Protein AF-A0A661MCS3-F1 (afdb_monomer_lite)

Structure (mmCIF, N/CA/C/O backbone):
data_AF-A0A661MCS3-F1
#
_entry.id   AF-A0A661MCS3-F1
#
loop_
_atom_site.group_PDB
_atom_site.id
_atom_site.type_symbol
_atom_site.label_atom_id
_atom_site.label_alt_id
_atom_site.label_comp_id
_atom_site.label_asym_id
_atom_site.label_entity_id
_atom_site.label_seq_id
_atom_site.pdbx_PDB_ins_code
_atom_site.Cartn_x
_atom_site.Cartn_y
_atom_site.Cartn_z
_atom_site.occupancy
_atom_site.B_iso_or_equiv
_atom_site.auth_seq_id
_atom_site.auth_comp_id
_atom_site.auth_asym_id
_atom_site.auth_atom_id
_atom_site.pdbx_PDB_model_num
ATOM 1 N N . LYS A 1 1 ? -6.426 7.375 18.289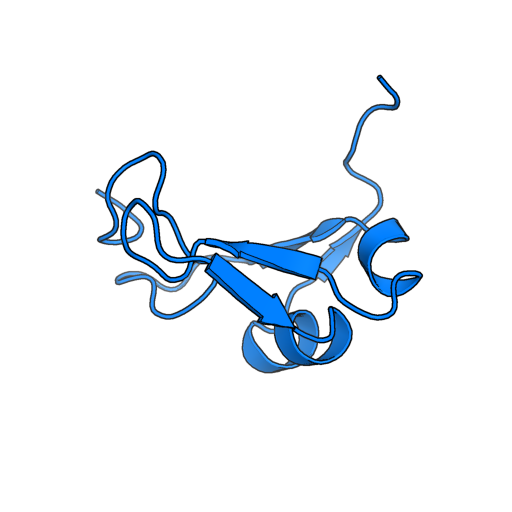 1.00 70.50 1 LYS A N 1
ATOM 2 C CA . LYS A 1 1 ? -5.548 6.463 17.507 1.00 70.50 1 LYS A CA 1
ATOM 3 C C . LYS A 1 1 ? -6.421 5.625 16.572 1.00 70.50 1 LYS A C 1
ATOM 5 O O . LYS A 1 1 ? -7.003 4.659 17.036 1.00 70.50 1 LYS A O 1
ATOM 10 N N . LEU A 1 2 ? -6.587 6.030 15.310 1.00 89.25 2 LEU A N 1
ATOM 11 C CA . LEU A 1 2 ? -7.553 5.424 14.377 1.00 89.25 2 LEU A CA 1
ATOM 12 C C . LEU A 1 2 ? -7.067 4.081 13.806 1.00 89.25 2 LEU A C 1
ATOM 14 O O . LEU A 1 2 ? -7.798 3.098 13.806 1.00 89.25 2 LEU A O 1
ATOM 18 N N . THR A 1 3 ? -5.805 4.039 13.385 1.00 92.69 3 THR A N 1
ATOM 19 C CA . THR A 1 3 ? -5.194 2.873 12.734 1.00 92.69 3 THR A CA 1
ATOM 20 C C . THR A 1 3 ? -4.663 1.838 13.725 1.00 92.69 3 THR A C 1
ATOM 22 O O . THR A 1 3 ? -4.444 0.695 13.360 1.00 92.69 3 THR A O 1
ATOM 25 N N . GLY A 1 4 ? -4.440 2.209 14.988 1.00 94.19 4 GLY A N 1
ATOM 26 C CA . GLY A 1 4 ? -3.755 1.356 15.970 1.00 94.19 4 GLY A CA 1
ATOM 27 C C . GLY A 1 4 ? -2.223 1.395 15.876 1.00 94.19 4 GLY A C 1
ATOM 28 O O . GLY A 1 4 ? -1.565 1.036 16.848 1.00 94.19 4 GLY A O 1
ATOM 29 N N . TYR A 1 5 ? -1.668 1.926 14.784 1.00 94.81 5 TYR A N 1
ATOM 30 C CA . TYR A 1 5 ? -0.233 2.152 14.603 1.00 94.81 5 TYR A CA 1
ATOM 31 C C . TYR A 1 5 ? 0.246 3.477 15.212 1.00 94.81 5 TYR A C 1
ATOM 33 O O . TYR A 1 5 ? -0.543 4.373 15.536 1.00 94.81 5 TYR A O 1
ATOM 41 N N . LEU A 1 6 ? 1.566 3.601 15.358 1.00 93.75 6 LEU A N 1
ATOM 42 C CA . LEU A 1 6 ? 2.237 4.856 15.694 1.00 93.75 6 LEU A CA 1
ATOM 43 C C . LEU A 1 6 ? 2.569 5.638 14.418 1.00 93.75 6 LEU A C 1
ATOM 45 O O . LEU A 1 6 ? 2.890 5.050 13.384 1.00 93.75 6 LEU A O 1
ATOM 49 N N . THR A 1 7 ? 2.529 6.969 14.501 1.00 92.62 7 THR A N 1
ATOM 50 C CA . THR A 1 7 ? 2.991 7.851 13.420 1.00 92.62 7 THR A CA 1
ATOM 51 C C . THR A 1 7 ? 4.421 7.488 13.014 1.00 92.62 7 THR A C 1
ATOM 53 O O . THR A 1 7 ? 5.262 7.207 13.869 1.00 92.62 7 THR A O 1
ATOM 56 N N . GLY A 1 8 ? 4.686 7.464 11.706 1.00 90.75 8 GLY A N 1
ATOM 57 C CA . GLY A 1 8 ? 5.965 7.018 11.141 1.00 90.75 8 GLY A CA 1
ATOM 58 C C . GLY A 1 8 ? 6.103 5.500 10.970 1.00 90.75 8 GLY A C 1
ATOM 59 O O . GLY A 1 8 ? 7.129 5.057 10.475 1.00 90.75 8 GLY A O 1
ATOM 60 N N . GLY A 1 9 ? 5.098 4.710 11.362 1.00 95.19 9 GLY A N 1
ATOM 61 C CA . GLY A 1 9 ? 5.036 3.263 11.123 1.00 95.19 9 GLY A CA 1
ATOM 62 C C . GLY A 1 9 ? 3.642 2.786 10.716 1.00 95.19 9 GLY A C 1
ATOM 63 O O . GLY A 1 9 ? 3.299 1.636 10.954 1.00 95.19 9 GLY A O 1
ATOM 64 N N . ILE A 1 10 ? 2.802 3.672 10.173 1.00 96.12 10 ILE A N 1
ATOM 65 C CA . ILE A 1 10 ? 1.424 3.340 9.787 1.00 96.12 10 ILE A CA 1
ATOM 66 C C . ILE A 1 10 ? 1.448 2.475 8.529 1.00 96.12 10 ILE A C 1
ATOM 68 O O . ILE A 1 10 ? 1.947 2.918 7.500 1.00 96.12 10 ILE A O 1
ATOM 72 N N . SER A 1 11 ? 0.875 1.277 8.616 1.00 96.31 11 SER A N 1
ATOM 73 C CA . SER A 1 11 ? 0.665 0.398 7.467 1.00 96.31 11 SER A CA 1
ATOM 74 C C . SER A 1 11 ? -0.714 0.629 6.835 1.00 96.31 11 SER A C 1
ATOM 76 O O . SER A 1 11 ? -1.648 0.978 7.566 1.00 96.31 11 SER A O 1
ATOM 78 N N . PRO A 1 12 ? -0.877 0.411 5.515 1.00 95.88 12 PRO A N 1
ATOM 79 C CA . PRO A 1 12 ? -2.201 0.300 4.900 1.00 95.88 12 PRO A CA 1
ATOM 80 C C . PRO A 1 12 ? -2.929 -0.999 5.295 1.00 95.88 12 PRO A C 1
ATOM 82 O O . PRO A 1 12 ? -4.138 -1.103 5.110 1.00 95.88 12 PRO A O 1
ATOM 85 N N . PHE A 1 13 ? -2.218 -1.980 5.859 1.00 95.56 13 PHE A N 1
ATOM 86 C CA . PHE A 1 13 ? -2.785 -3.247 6.319 1.00 95.56 13 PHE A CA 1
ATOM 87 C C . PHE A 1 13 ? -3.117 -3.214 7.806 1.00 95.56 13 PHE A C 1
ATOM 89 O O . PHE A 1 13 ? -2.542 -2.431 8.553 1.00 95.56 13 PHE A O 1
ATOM 96 N N . GLY A 1 14 ? -4.009 -4.101 8.256 1.00 94.00 14 GLY A N 1
ATOM 97 C CA . GLY A 1 14 ? -4.160 -4.427 9.681 1.00 94.00 14 GLY A CA 1
ATOM 98 C C . GLY A 1 14 ? -4.586 -3.268 10.589 1.00 94.00 14 GLY A C 1
ATOM 99 O O . GLY A 1 14 ? -4.445 -3.362 11.810 1.00 94.00 14 GLY A O 1
ATOM 100 N N . ALA A 1 15 ? -5.103 -2.173 10.023 1.00 94.62 15 ALA A N 1
ATOM 101 C CA . ALA A 1 15 ? -5.593 -1.054 10.810 1.00 94.62 15 ALA A CA 1
ATOM 102 C C . ALA A 1 15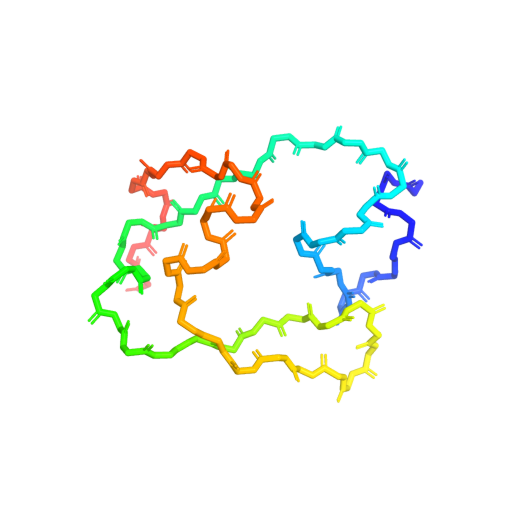 ? -6.727 -1.515 11.742 1.00 94.62 15 ALA A C 1
ATOM 104 O O . ALA A 1 15 ? -7.658 -2.199 11.321 1.00 94.62 15 ALA A O 1
ATOM 105 N N . ARG A 1 16 ? -6.676 -1.104 13.018 1.00 94.44 16 ARG A N 1
ATOM 106 C CA . ARG A 1 16 ? -7.668 -1.495 14.039 1.00 94.44 16 ARG A CA 1
ATOM 107 C C . ARG A 1 16 ? -9.107 -1.182 13.616 1.00 94.44 16 ARG A C 1
ATOM 109 O O . ARG A 1 16 ? -10.017 -1.942 13.927 1.00 94.44 16 ARG A O 1
ATOM 116 N N . LYS A 1 17 ? -9.312 -0.040 12.959 1.00 93.56 17 LYS A N 1
ATOM 117 C CA . LYS A 1 17 ? -10.565 0.307 12.288 1.00 93.56 17 LYS A CA 1
ATOM 118 C C . LYS A 1 17 ? -10.340 0.175 10.786 1.00 93.56 17 LYS A C 1
ATOM 120 O O . LYS A 1 17 ? -9.333 0.679 10.295 1.00 93.56 17 LYS A O 1
ATOM 125 N N . GLN A 1 18 ? -11.285 -0.437 10.075 1.00 90.62 18 GLN A N 1
ATOM 126 C CA . GLN A 1 18 ? -11.282 -0.418 8.614 1.00 90.62 18 GLN A CA 1
ATOM 127 C C . GLN A 1 18 ? -11.454 1.020 8.119 1.00 90.62 18 GLN A C 1
ATOM 129 O O . GLN A 1 18 ? -12.362 1.736 8.552 1.00 90.62 18 GLN A O 1
ATOM 134 N N . LEU A 1 19 ? -10.549 1.444 7.245 1.00 93.94 19 LEU A N 1
ATOM 135 C CA . LEU A 1 19 ? -10.537 2.765 6.633 1.00 93.94 19 LEU A CA 1
ATOM 136 C C . LEU A 1 19 ? -10.484 2.591 5.116 1.00 93.94 19 LEU A C 1
ATOM 138 O O . LEU A 1 19 ? -9.826 1.655 4.662 1.00 93.94 19 LEU A O 1
ATOM 142 N N . PRO A 1 20 ? -11.114 3.490 4.342 1.00 95.69 20 PRO A N 1
ATOM 143 C CA . PRO A 1 20 ? -10.884 3.547 2.908 1.00 95.69 20 PRO A CA 1
ATOM 144 C C . PRO A 1 20 ? -9.394 3.734 2.627 1.00 95.69 20 PRO A C 1
ATOM 146 O O . PRO A 1 20 ? -8.737 4.569 3.260 1.00 95.69 20 PRO A O 1
ATOM 149 N N . VAL A 1 21 ? -8.872 2.963 1.679 1.00 97.12 2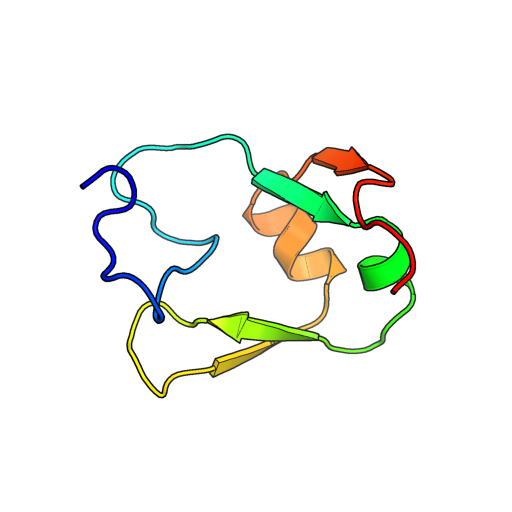1 VAL A N 1
ATOM 150 C CA . VAL A 1 21 ? -7.498 3.098 1.202 1.00 97.12 21 VAL A CA 1
ATOM 151 C C . VAL A 1 21 ? -7.552 3.756 -0.166 1.00 97.12 21 VAL A C 1
ATOM 153 O O . VAL A 1 21 ? -8.240 3.284 -1.065 1.00 97.12 21 VAL A O 1
ATOM 156 N N . ILE A 1 22 ? -6.831 4.863 -0.308 1.00 97.94 22 ILE A N 1
ATOM 157 C CA . ILE A 1 22 ? -6.648 5.548 -1.584 1.00 97.94 22 ILE A CA 1
ATOM 158 C C . ILE A 1 22 ? -5.202 5.344 -2.010 1.00 97.94 22 ILE A C 1
ATOM 160 O O . ILE A 1 22 ? -4.281 5.586 -1.228 1.00 97.94 22 ILE A O 1
ATOM 164 N N . MET A 1 23 ? -5.015 4.905 -3.249 1.00 98.12 23 MET A N 1
ATOM 165 C CA . MET A 1 23 ? -3.709 4.686 -3.853 1.00 98.12 23 MET A CA 1
ATOM 166 C C . MET A 1 23 ? -3.479 5.685 -4.986 1.00 98.12 23 MET A C 1
ATOM 168 O O . MET A 1 23 ? -4.356 5.904 -5.823 1.00 98.12 23 MET A O 1
ATOM 172 N N . GLU A 1 24 ? -2.281 6.270 -5.027 1.00 97.81 24 GLU A N 1
ATOM 173 C CA . GLU A 1 24 ? -1.853 7.086 -6.161 1.00 97.81 24 GLU A CA 1
ATOM 174 C C . GLU A 1 24 ? -1.673 6.215 -7.412 1.00 97.81 24 GLU A C 1
ATOM 176 O O . GLU A 1 24 ? -1.001 5.184 -7.375 1.00 97.81 24 GLU A O 1
ATOM 181 N N . ARG A 1 25 ? -2.240 6.658 -8.538 1.00 97.75 25 ARG A N 1
ATOM 182 C CA . ARG A 1 25 ? -2.270 5.914 -9.802 1.00 97.75 25 ARG A CA 1
ATOM 183 C C . ARG A 1 25 ? -0.887 5.534 -10.315 1.00 97.75 25 ARG A C 1
ATOM 185 O O . ARG A 1 25 ? -0.720 4.403 -10.764 1.00 97.75 25 ARG A O 1
ATOM 192 N N . ASN A 1 26 ? 0.07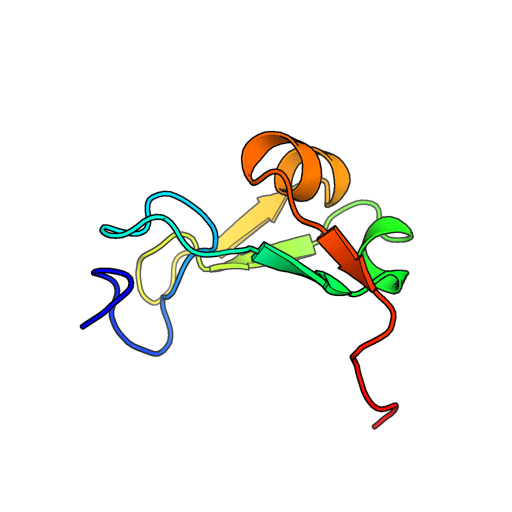9 6.450 -10.259 1.00 96.38 26 ASN A N 1
ATOM 193 C CA . ASN A 1 26 ? 1.412 6.201 -10.815 1.00 96.38 26 ASN A CA 1
ATOM 194 C C . ASN A 1 26 ? 2.177 5.082 -10.085 1.00 96.38 26 ASN A C 1
ATOM 196 O O . ASN A 1 26 ? 3.099 4.510 -10.658 1.00 96.38 26 ASN A O 1
ATOM 200 N N . LEU A 1 27 ? 1.766 4.703 -8.865 1.00 97.31 27 LEU A N 1
ATOM 201 C CA . LEU A 1 27 ? 2.397 3.605 -8.138 1.00 97.31 27 LEU A CA 1
ATOM 202 C C . LEU A 1 27 ? 2.293 2.288 -8.908 1.00 97.31 27 LEU A C 1
ATOM 204 O O . LEU A 1 27 ? 3.243 1.518 -8.900 1.00 97.31 27 LEU A O 1
ATOM 208 N N . LEU A 1 28 ? 1.186 2.065 -9.625 1.00 98.06 28 LEU A N 1
ATOM 209 C CA . LEU A 1 28 ? 0.928 0.846 -10.403 1.00 98.06 28 LEU A CA 1
ATOM 210 C C . LEU A 1 28 ? 1.844 0.673 -11.628 1.00 98.06 28 LEU A C 1
ATOM 212 O O . LEU A 1 28 ? 1.820 -0.385 -12.257 1.00 98.06 28 LEU A O 1
ATOM 216 N N . GLU A 1 29 ? 2.621 1.698 -11.983 1.00 97.56 29 GLU A N 1
ATOM 217 C CA . GLU A 1 29 ? 3.602 1.656 -13.074 1.00 97.56 29 GLU A CA 1
ATOM 218 C C . GLU A 1 29 ? 4.963 1.111 -12.608 1.00 97.56 29 GLU A C 1
ATOM 220 O O . GLU A 1 29 ? 5.821 0.782 -13.429 1.00 97.56 29 GLU A O 1
ATOM 225 N N . HIS A 1 30 ? 5.171 0.986 -11.295 1.00 98.06 30 HIS A N 1
ATOM 226 C CA . HIS A 1 30 ? 6.386 0.422 -10.722 1.00 98.06 30 HIS A CA 1
ATOM 227 C C . HIS A 1 30 ? 6.261 -1.087 -10.519 1.00 98.06 30 HIS A C 1
ATOM 229 O O . HIS A 1 30 ? 5.187 -1.610 -10.234 1.00 98.06 30 HIS A O 1
ATOM 235 N N . LYS A 1 31 ? 7.395 -1.788 -10.636 1.00 98.06 31 LYS A N 1
ATOM 236 C CA . LYS A 1 31 ? 7.474 -3.222 -10.338 1.00 98.06 31 LYS A CA 1
ATOM 237 C C . LYS A 1 31 ? 7.219 -3.494 -8.856 1.00 98.06 31 LYS A C 1
ATOM 239 O O . LYS A 1 31 ? 6.452 -4.383 -8.526 1.00 98.06 31 LYS A O 1
ATOM 244 N N . ASP A 1 32 ? 7.863 -2.709 -7.997 1.00 98.31 32 ASP A N 1
ATOM 245 C CA . ASP A 1 32 ? 7.790 -2.842 -6.549 1.00 98.31 32 ASP A CA 1
ATOM 246 C C . ASP A 1 32 ? 7.756 -1.454 -5.897 1.00 98.31 32 ASP A C 1
ATOM 248 O O . ASP A 1 32 ? 8.370 -0.503 -6.394 1.00 98.31 32 ASP A O 1
ATOM 252 N N . VAL A 1 33 ? 7.080 -1.349 -4.755 1.00 98.25 33 VAL A N 1
ATOM 253 C CA . VAL A 1 33 ? 7.064 -0.158 -3.895 1.00 98.25 33 VAL A CA 1
ATOM 254 C C . VAL A 1 33 ? 7.436 -0.524 -2.460 1.00 98.25 33 VAL A C 1
ATOM 256 O O . VAL A 1 33 ? 7.209 -1.648 -2.013 1.00 98.25 33 VAL A O 1
ATOM 259 N N . LEU A 1 34 ? 8.002 0.438 -1.724 1.00 98.06 34 LEU A N 1
ATOM 260 C CA . LEU A 1 34 ? 8.272 0.307 -0.291 1.00 98.06 34 LEU A CA 1
ATOM 261 C C . LEU A 1 34 ? 7.171 0.994 0.519 1.00 98.06 34 LEU A C 1
ATOM 263 O O . LEU A 1 34 ? 6.925 2.188 0.349 1.00 98.06 34 LEU A O 1
ATOM 267 N N . ILE A 1 35 ? 6.552 0.262 1.443 1.00 97.12 35 ILE A N 1
ATOM 268 C CA . ILE A 1 35 ? 5.549 0.794 2.377 1.00 97.12 35 ILE A CA 1
ATOM 269 C C . ILE A 1 35 ? 5.884 0.415 3.820 1.00 97.12 35 ILE A C 1
ATOM 271 O O . ILE A 1 35 ? 6.610 -0.541 4.083 1.00 97.12 35 ILE A O 1
ATOM 275 N N . ASN A 1 36 ? 5.335 1.156 4.782 1.00 97.56 36 ASN A N 1
ATOM 276 C CA . ASN A 1 36 ? 5.490 0.828 6.198 1.00 97.56 36 ASN A CA 1
ATOM 277 C C . ASN A 1 36 ? 4.802 -0.504 6.546 1.00 97.56 36 ASN A C 1
ATOM 279 O O . ASN A 1 36 ? 3.614 -0.699 6.276 1.00 97.56 36 ASN A O 1
ATOM 283 N N . GLY A 1 37 ? 5.532 -1.384 7.232 1.00 96.69 37 GLY A N 1
ATOM 284 C CA . GLY A 1 37 ? 5.051 -2.699 7.667 1.00 96.69 37 GLY A CA 1
ATOM 285 C C . GLY A 1 37 ? 4.319 -2.713 9.013 1.00 96.69 37 GLY A C 1
ATOM 286 O O . GLY A 1 37 ? 4.087 -3.780 9.565 1.00 96.69 37 GLY A O 1
ATOM 287 N N . GLY A 1 38 ? 3.983 -1.551 9.583 1.00 95.56 38 GLY A N 1
ATOM 288 C CA . GLY A 1 38 ? 3.262 -1.464 10.864 1.00 95.56 38 GLY A CA 1
ATOM 289 C C . GLY A 1 38 ? 4.152 -1.251 12.095 1.00 95.56 38 GLY A C 1
ATOM 290 O O . GLY A 1 38 ? 3.652 -1.129 13.213 1.00 95.56 38 GLY A O 1
ATOM 291 N N . GLN A 1 39 ? 5.470 -1.170 11.908 1.00 93.00 39 GLN A N 1
ATOM 292 C CA . GLN A 1 39 ? 6.447 -0.886 12.957 1.00 93.00 39 GLN A CA 1
ATOM 293 C C . GLN A 1 39 ? 7.515 0.073 12.420 1.00 93.00 39 GLN A C 1
ATOM 295 O O . GLN A 1 39 ? 7.897 -0.001 11.255 1.00 93.00 39 GLN A O 1
ATOM 300 N N . ARG A 1 40 ? 8.025 0.976 13.269 1.00 90.44 40 ARG A N 1
ATOM 301 C CA . ARG A 1 40 ? 9.143 1.856 12.891 1.00 90.44 40 ARG A CA 1
ATOM 302 C C . ARG A 1 40 ? 10.353 1.017 12.476 1.00 90.44 40 ARG A C 1
ATOM 304 O O . ARG A 1 40 ? 10.752 0.115 13.208 1.00 90.44 40 ARG A O 1
ATOM 311 N N . GLY A 1 41 ? 10.932 1.352 11.326 1.00 93.31 41 GLY A N 1
ATOM 312 C CA . GLY A 1 41 ? 12.089 0.652 10.763 1.00 93.31 41 GLY A CA 1
ATOM 313 C C . GLY A 1 41 ? 11.754 -0.641 10.012 1.00 93.31 41 GLY A C 1
ATOM 314 O O . GLY A 1 41 ? 12.670 -1.260 9.484 1.00 93.31 41 GLY A O 1
ATOM 315 N N . LEU A 1 42 ? 10.478 -1.036 9.928 1.00 96.12 42 LEU A N 1
ATOM 316 C CA . LEU A 1 42 ? 10.037 -2.173 9.122 1.00 96.12 42 LEU A CA 1
ATOM 317 C C . LEU A 1 42 ? 9.380 -1.681 7.830 1.00 96.12 42 LEU A C 1
ATOM 319 O O . LEU A 1 42 ? 8.342 -1.014 7.869 1.00 96.12 42 LEU A O 1
ATOM 323 N N . LEU A 1 43 ? 9.960 -2.062 6.693 1.00 97.94 43 LEU A N 1
ATOM 324 C CA . LEU A 1 43 ? 9.408 -1.808 5.366 1.00 97.94 43 LEU A CA 1
ATOM 325 C C . LEU A 1 43 ? 9.049 -3.121 4.675 1.00 97.94 43 LEU A C 1
ATOM 327 O O . LEU A 1 43 ? 9.719 -4.134 4.867 1.00 97.94 43 LEU A O 1
ATOM 331 N N . LEU A 1 44 ? 8.007 -3.072 3.853 1.00 97.81 44 LEU A N 1
ATOM 332 C CA . LEU A 1 44 ? 7.617 -4.148 2.949 1.00 97.81 44 LEU A CA 1
ATOM 333 C C . LEU A 1 44 ? 7.925 -3.702 1.520 1.00 97.81 44 LEU A C 1
ATOM 335 O O . LEU A 1 44 ? 7.519 -2.603 1.142 1.00 97.81 44 LEU A O 1
ATOM 339 N N . LEU A 1 45 ? 8.631 -4.539 0.758 1.00 98.50 45 LEU A N 1
ATOM 340 C CA . LEU A 1 45 ? 8.808 -4.394 -0.688 1.00 98.50 45 LEU A CA 1
ATOM 341 C C . LEU A 1 45 ? 7.768 -5.282 -1.373 1.00 98.50 45 LEU A C 1
ATOM 343 O O . LEU A 1 45 ? 7.776 -6.492 -1.145 1.00 98.50 45 LEU A O 1
ATOM 347 N N . MET A 1 46 ? 6.850 -4.693 -2.133 1.00 98.44 46 MET A N 1
ATOM 348 C CA . MET A 1 46 ? 5.707 -5.420 -2.697 1.00 98.44 46 MET A CA 1
ATOM 349 C C . MET A 1 46 ? 5.311 -4.887 -4.072 1.00 98.44 46 MET A C 1
ATOM 351 O O . MET A 1 46 ? 5.464 -3.688 -4.327 1.00 98.44 46 MET A O 1
ATOM 355 N N . ASP A 1 47 ? 4.705 -5.750 -4.895 1.00 98.69 47 ASP A N 1
ATOM 356 C CA . ASP A 1 47 ? 3.989 -5.322 -6.098 1.00 98.69 47 ASP A CA 1
ATOM 357 C C . ASP A 1 47 ? 2.810 -4.416 -5.672 1.00 98.69 47 ASP A C 1
ATOM 359 O O . ASP A 1 47 ? 1.989 -4.802 -4.827 1.00 98.69 47 ASP A O 1
ATOM 363 N N . PRO A 1 48 ? 2.701 -3.190 -6.211 1.00 98.56 48 PRO A N 1
ATOM 364 C CA . PRO A 1 48 ? 1.618 -2.267 -5.877 1.00 98.56 48 PRO A CA 1
ATOM 365 C C . PRO A 1 48 ? 0.220 -2.819 -6.205 1.00 98.56 48 PRO A C 1
ATOM 367 O O . PRO A 1 48 ? -0.759 -2.415 -5.571 1.00 98.56 48 PRO A O 1
ATOM 370 N N . LYS A 1 49 ? 0.099 -3.762 -7.147 1.00 98.62 49 LYS A N 1
ATOM 371 C CA . LYS A 1 49 ? -1.169 -4.430 -7.474 1.00 98.62 49 LYS A CA 1
ATOM 372 C C . LYS A 1 49 ? -1.630 -5.344 -6.343 1.00 98.62 49 LYS A C 1
ATOM 374 O O . LYS A 1 49 ? -2.806 -5.296 -5.995 1.00 98.62 49 LYS A O 1
ATOM 379 N N . ASP A 1 50 ? -0.713 -6.069 -5.704 1.00 98.56 50 ASP A N 1
ATOM 380 C CA . ASP A 1 50 ? -1.038 -6.901 -4.540 1.00 98.56 50 ASP A CA 1
ATOM 381 C C . ASP A 1 50 ? -1.528 -6.033 -3.378 1.00 98.56 50 ASP A C 1
ATOM 383 O O . ASP A 1 50 ? -2.520 -6.352 -2.723 1.00 98.56 50 ASP A O 1
ATOM 387 N N . ILE A 1 51 ? -0.881 -4.882 -3.150 1.00 98.44 51 ILE A N 1
ATOM 388 C CA . ILE A 1 51 ? -1.322 -3.921 -2.131 1.00 98.44 51 ILE A CA 1
ATOM 389 C C . ILE A 1 51 ? -2.748 -3.452 -2.437 1.00 98.44 51 ILE A C 1
ATOM 391 O O . ILE A 1 51 ? -3.593 -3.466 -1.539 1.00 98.44 51 ILE A O 1
ATOM 395 N N . ARG A 1 52 ? -3.029 -3.045 -3.683 1.00 98.50 52 ARG A N 1
ATOM 396 C CA . ARG A 1 52 ? -4.363 -2.596 -4.110 1.00 98.50 52 ARG A CA 1
ATOM 397 C C . ARG A 1 52 ? -5.410 -3.675 -3.853 1.00 98.50 52 ARG A C 1
ATOM 399 O O . ARG A 1 52 ? -6.448 -3.368 -3.276 1.00 98.50 52 ARG A O 1
ATOM 406 N N . ASP A 1 53 ? -5.124 -4.912 -4.241 1.00 98.31 53 ASP A N 1
ATOM 407 C CA . ASP A 1 53 ? -6.083 -6.015 -4.181 1.00 98.31 53 ASP A CA 1
ATOM 408 C C . ASP A 1 53 ? -6.361 -6.445 -2.733 1.00 98.31 53 ASP A C 1
ATOM 410 O O . ASP A 1 53 ? -7.518 -6.600 -2.348 1.00 98.31 53 ASP A O 1
ATOM 414 N N . ILE A 1 54 ? -5.327 -6.533 -1.888 1.00 97.44 54 ILE A N 1
ATOM 415 C CA . ILE A 1 54 ? -5.470 -6.871 -0.460 1.00 97.44 54 ILE A CA 1
ATOM 416 C C . ILE A 1 54 ? -6.236 -5.782 0.302 1.00 97.44 54 ILE A C 1
ATOM 418 O O . ILE A 1 54 ? -6.988 -6.076 1.232 1.00 97.44 54 ILE A O 1
ATOM 422 N N . THR A 1 55 ? -6.025 -4.516 -0.057 1.00 97.50 55 THR A N 1
ATOM 423 C CA . THR A 1 55 ? -6.640 -3.375 0.643 1.00 97.50 55 THR A CA 1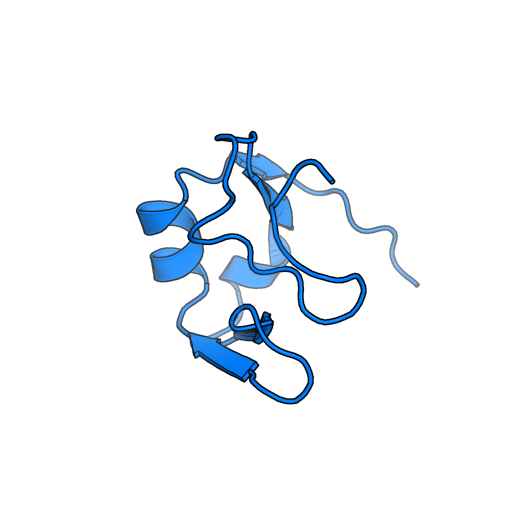
ATOM 424 C C . THR A 1 55 ? -7.970 -2.935 0.050 1.00 97.50 55 THR A C 1
ATOM 426 O O . THR A 1 55 ? -8.651 -2.113 0.663 1.00 97.50 55 THR A O 1
ATOM 429 N N . ASN A 1 56 ? -8.339 -3.461 -1.122 1.00 97.56 56 ASN A N 1
ATOM 430 C CA . ASN A 1 56 ? -9.415 -2.932 -1.955 1.00 97.56 56 ASN A CA 1
ATOM 431 C C . ASN A 1 56 ? -9.267 -1.411 -2.174 1.00 97.56 56 ASN A C 1
ATOM 433 O O . ASN A 1 56 ? -10.219 -0.647 -2.002 1.00 97.56 56 ASN A O 1
ATOM 437 N N . ALA A 1 57 ? -8.043 -0.961 -2.472 1.00 98.19 57 ALA A N 1
ATOM 438 C CA . ALA A 1 57 ? -7.752 0.460 -2.613 1.00 98.19 57 ALA A CA 1
ATOM 439 C C . ALA A 1 57 ? -8.420 1.061 -3.852 1.00 98.19 57 ALA A C 1
ATOM 441 O O . ALA A 1 57 ? -8.300 0.539 -4.964 1.00 98.19 57 ALA A O 1
ATOM 442 N N . GLU A 1 58 ? -9.029 2.228 -3.674 1.00 98.44 58 GLU A N 1
ATOM 443 C CA . GLU A 1 58 ? -9.481 3.045 -4.791 1.00 98.44 58 GLU A CA 1
ATOM 444 C C . GLU A 1 58 ? -8.301 3.832 -5.376 1.00 98.44 58 GLU A C 1
ATOM 446 O 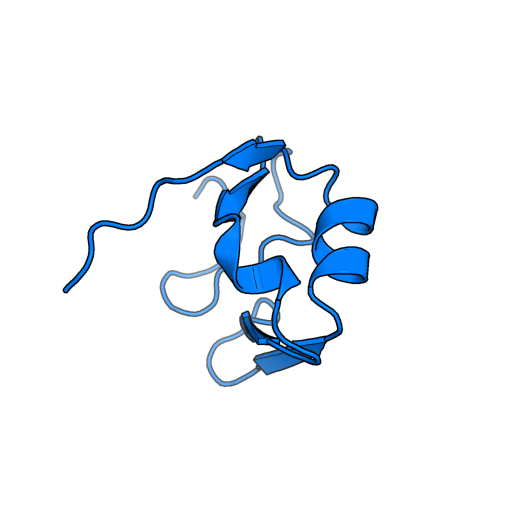O . GLU A 1 58 ? -7.514 4.452 -4.654 1.00 98.44 58 GLU A O 1
ATOM 451 N N . VAL A 1 59 ? -8.165 3.806 -6.702 1.00 98.31 59 VAL A N 1
ATOM 452 C CA . VAL A 1 59 ? -6.998 4.356 -7.401 1.00 98.31 59 VAL A CA 1
ATOM 453 C C . VAL A 1 59 ? -7.327 5.715 -8.013 1.00 98.31 59 VAL A C 1
ATOM 455 O O . VAL A 1 59 ? -8.159 5.821 -8.915 1.00 98.31 59 VAL A O 1
ATOM 458 N N . TYR A 1 60 ? -6.606 6.751 -7.588 1.00 98.12 60 TYR A N 1
ATOM 459 C CA . TYR A 1 60 ? -6.806 8.133 -8.028 1.00 98.12 60 TYR A CA 1
ATOM 460 C C . TYR A 1 60 ? -5.472 8.819 -8.340 1.00 98.12 60 TYR A C 1
ATOM 462 O O . TYR A 1 60 ? -4.416 8.367 -7.915 1.00 98.12 60 TYR A O 1
ATOM 470 N N . ALA A 1 61 ? -5.520 9.928 -9.080 1.00 96.81 61 ALA A N 1
ATOM 471 C CA . ALA A 1 61 ? -4.391 10.851 -9.188 1.00 96.81 61 ALA A CA 1
ATOM 472 C C . ALA A 1 61 ? -4.559 11.950 -8.124 1.00 96.81 61 ALA A C 1
ATOM 474 O O . ALA A 1 61 ? -5.376 12.856 -8.290 1.00 96.81 61 ALA A O 1
ATOM 475 N N . VAL A 1 62 ? -3.845 11.825 -7.008 1.00 95.12 62 VAL A N 1
ATOM 476 C CA . VAL A 1 62 ? -3.936 12.664 -5.799 1.00 95.12 62 VAL A CA 1
ATOM 477 C C . VAL A 1 62 ? -2.615 13.341 -5.428 1.00 95.12 62 VAL A C 1
ATOM 479 O O . VAL A 1 62 ? -2.622 14.374 -4.755 1.00 95.12 62 VAL A O 1
ATOM 482 N N . ALA A 1 63 ? -1.479 12.797 -5.860 1.00 93.25 63 ALA A N 1
ATOM 483 C CA . ALA A 1 63 ? -0.170 13.377 -5.627 1.00 93.25 63 ALA A CA 1
ATOM 484 C C . ALA A 1 63 ? -0.023 14.683 -6.420 1.00 93.25 63 ALA A C 1
ATOM 486 O O . ALA A 1 63 ? -0.201 14.731 -7.639 1.00 93.25 63 ALA A O 1
ATOM 487 N N . LYS A 1 64 ? 0.350 15.765 -5.730 1.00 89.44 64 LYS A N 1
ATOM 488 C CA . LYS A 1 64 ? 0.837 16.971 -6.404 1.00 89.44 64 LYS A CA 1
ATOM 489 C C . LYS A 1 64 ? 2.253 16.680 -6.892 1.00 89.44 64 LYS A C 1
ATOM 491 O O . LYS A 1 64 ? 3.060 16.171 -6.116 1.00 89.44 64 LYS A O 1
ATOM 496 N N . LYS A 1 65 ? 2.552 16.998 -8.156 1.00 77.56 65 LYS A N 1
ATOM 497 C CA . LYS A 1 65 ? 3.946 17.043 -8.618 1.00 77.56 65 LYS A CA 1
ATOM 498 C C . LYS A 1 65 ? 4.716 17.976 -7.680 1.00 77.56 65 LYS A C 1
ATOM 500 O O . LYS A 1 65 ? 4.239 19.081 -7.415 1.00 77.56 65 LYS A O 1
ATOM 505 N N . GLY A 1 66 ? 5.818 17.467 -7.133 1.00 57.56 66 GLY A N 1
ATOM 506 C CA . GLY A 1 66 ? 6.793 18.268 -6.395 1.00 57.56 66 GLY A CA 1
ATOM 507 C C . GLY A 1 66 ? 7.502 19.251 -7.308 1.00 57.56 66 GLY A C 1
ATOM 508 O O . GLY A 1 66 ? 7.584 18.957 -8.524 1.00 57.56 66 GLY A O 1
#

Secondary structure (DSSP, 8-state):
--SSSPTT---SSS-SS----EEEGGGGGSS-EEEE-SSTT-EEEE-HHHHHHHHTPEEE--PPP-

pLDDT: mean 94.86, std 6.49, range [57.56, 98.69]

Radius of gyration: 12.01 Å; chains: 1; bounding box: 23×25×31 Å

Foldseek 3Di:
DQQPADPQQRFLPNGPDQDAAAAEQCLQVDQWDWDRPRDHPDIDTDRVVVVCVNNVHDYDHDDDDD

Sequence (66 aa):
KLTGYLTGGISPFGARKQLPVIMERNLLEHKDVLINGGQRGLLLLMDPKDIRDITNAEVYAVAKKG